Protein AF-A0A968A1I9-F1 (afdb_monomer)

Structure (mmCIF, N/CA/C/O backbone):
data_AF-A0A968A1I9-F1
#
_entry.id   AF-A0A968A1I9-F1
#
loop_
_atom_site.group_PDB
_atom_site.id
_atom_site.type_symbol
_atom_site.label_atom_id
_atom_site.label_alt_id
_atom_site.label_comp_id
_atom_site.label_asym_id
_atom_site.label_entity_id
_atom_site.label_seq_id
_atom_site.pdbx_PDB_ins_code
_atom_site.Cartn_x
_atom_site.Cartn_y
_atom_site.Cartn_z
_atom_site.occupancy
_atom_site.B_iso_or_equiv
_atom_site.auth_seq_id
_atom_site.auth_comp_id
_atom_site.auth_asym_id
_atom_site.auth_atom_id
_atom_site.pdbx_PDB_model_num
ATOM 1 N N . ALA A 1 1 ? 22.512 3.828 -12.205 1.00 35.53 1 ALA A N 1
ATOM 2 C CA . ALA A 1 1 ? 23.834 3.437 -11.680 1.00 35.53 1 ALA A CA 1
ATOM 3 C C . ALA A 1 1 ? 23.942 1.925 -11.796 1.00 35.53 1 ALA A C 1
ATOM 5 O O . ALA A 1 1 ? 22.990 1.254 -11.426 1.00 35.53 1 ALA A O 1
ATOM 6 N N . ASN A 1 2 ? 25.028 1.407 -12.375 1.00 35.09 2 ASN A N 1
ATOM 7 C CA . ASN A 1 2 ? 25.265 -0.034 -12.492 1.00 35.09 2 ASN A CA 1
ATOM 8 C C . ASN A 1 2 ? 25.607 -0.588 -11.109 1.00 35.09 2 ASN A C 1
ATOM 10 O O . ASN A 1 2 ? 26.749 -0.476 -10.666 1.00 35.09 2 ASN A O 1
ATOM 14 N N . ILE A 1 3 ? 24.606 -1.128 -10.423 1.00 47.78 3 ILE A N 1
ATOM 15 C CA . ILE A 1 3 ? 24.802 -1.888 -9.193 1.00 47.78 3 ILE A CA 1
ATOM 16 C C . ILE A 1 3 ? 25.063 -3.329 -9.633 1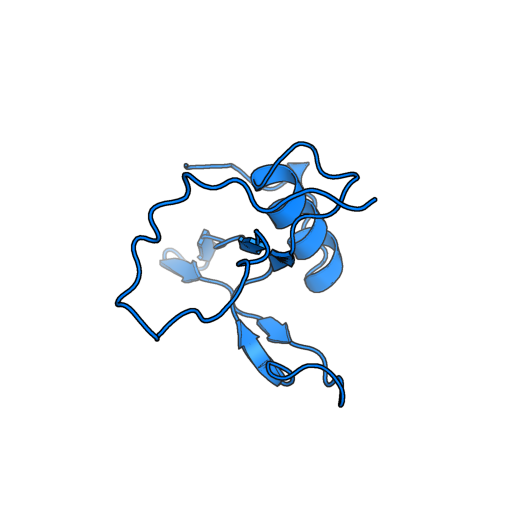.00 47.78 3 ILE A C 1
ATOM 18 O O . ILE A 1 3 ? 24.287 -3.898 -10.392 1.00 47.78 3 ILE A O 1
ATOM 22 N N . GLN A 1 4 ? 26.220 -3.862 -9.249 1.00 36.66 4 GLN A N 1
ATOM 23 C CA . GLN A 1 4 ? 26.579 -5.261 -9.480 1.00 36.66 4 GLN A CA 1
ATOM 24 C C . GLN A 1 4 ? 25.602 -6.159 -8.692 1.00 36.66 4 GLN A C 1
ATOM 26 O O . GLN A 1 4 ? 25.337 -5.831 -7.531 1.00 36.66 4 GLN A O 1
ATOM 31 N N . PRO A 1 5 ? 25.111 -7.274 -9.265 1.00 45.34 5 PRO A N 1
ATOM 32 C CA . PRO A 1 5 ? 24.279 -8.238 -8.552 1.00 45.34 5 PRO A CA 1
ATOM 33 C C . PRO A 1 5 ? 24.982 -8.678 -7.273 1.00 45.34 5 PRO A C 1
ATOM 35 O O . PRO A 1 5 ? 26.098 -9.203 -7.324 1.00 45.34 5 PRO A O 1
ATOM 38 N N . ASN A 1 6 ? 24.353 -8.453 -6.122 1.00 48.69 6 ASN A N 1
ATOM 39 C CA . ASN A 1 6 ? 24.879 -8.933 -4.852 1.00 48.69 6 ASN A CA 1
ATOM 40 C C . ASN A 1 6 ? 24.820 -10.474 -4.868 1.00 48.69 6 ASN A C 1
ATOM 42 O O . ASN A 1 6 ? 23.736 -11.048 -4.949 1.00 48.69 6 ASN A O 1
ATOM 46 N N . GLN A 1 7 ? 25.983 -11.132 -4.860 1.00 49.44 7 GLN A N 1
ATOM 47 C CA . GLN A 1 7 ? 26.162 -12.573 -5.126 1.00 49.44 7 GLN A CA 1
ATOM 48 C C . GLN A 1 7 ? 25.627 -13.506 -4.021 1.00 49.44 7 GLN A C 1
ATOM 50 O O . GLN A 1 7 ? 25.709 -14.719 -4.183 1.00 49.44 7 GLN A O 1
ATOM 55 N N . ASP A 1 8 ? 25.025 -12.974 -2.953 1.00 50.91 8 ASP A N 1
ATOM 56 C CA . ASP A 1 8 ? 24.671 -13.752 -1.756 1.00 50.91 8 ASP A CA 1
ATOM 57 C C . ASP A 1 8 ? 23.164 -13.742 -1.410 1.00 50.91 8 ASP A C 1
ATOM 59 O O . ASP A 1 8 ? 22.778 -14.135 -0.310 1.00 50.91 8 ASP A O 1
ATOM 63 N N . TYR A 1 9 ? 22.276 -13.300 -2.313 1.00 53.91 9 TYR A N 1
ATOM 64 C CA . TYR A 1 9 ? 20.829 -13.392 -2.065 1.00 53.91 9 TYR A CA 1
ATOM 65 C C . TYR A 1 9 ? 20.308 -14.803 -2.377 1.00 53.91 9 TYR A C 1
ATOM 67 O O . TYR A 1 9 ? 19.957 -15.122 -3.516 1.00 53.91 9 TYR A O 1
ATOM 75 N N . GLU A 1 10 ? 20.248 -15.658 -1.355 1.00 59.19 10 GLU A N 1
ATOM 76 C CA . GLU A 1 10 ? 19.581 -16.958 -1.444 1.00 59.19 10 GLU A CA 1
ATOM 77 C C . GLU A 1 10 ? 18.062 -16.732 -1.542 1.00 59.19 10 GLU A C 1
ATOM 79 O O . GLU A 1 10 ? 17.393 -16.340 -0.585 1.00 59.19 10 GLU A O 1
ATOM 84 N N . SER A 1 11 ? 17.519 -16.903 -2.747 1.00 59.22 11 SER A N 1
ATOM 85 C CA . SER A 1 11 ? 16.098 -16.682 -3.016 1.00 59.22 11 SER A CA 1
ATOM 86 C C . SER A 1 11 ? 15.242 -17.712 -2.262 1.00 59.22 11 SER A C 1
ATOM 88 O O . SER A 1 11 ? 15.444 -18.910 -2.464 1.00 59.22 11 SER A O 1
ATOM 90 N N . PRO A 1 12 ? 14.238 -17.302 -1.458 1.00 68.00 12 PRO A N 1
ATOM 91 C CA . PRO A 1 12 ? 13.340 -18.236 -0.771 1.00 68.00 12 PRO A CA 1
ATOM 92 C C . PRO A 1 12 ? 12.344 -18.934 -1.720 1.00 68.00 12 PRO A C 1
ATOM 94 O O . PRO A 1 12 ? 11.492 -19.704 -1.272 1.00 68.00 12 PRO A O 1
ATOM 97 N N . TYR A 1 13 ? 12.413 -18.659 -3.026 1.00 64.88 13 TYR A N 1
ATOM 98 C CA . TYR A 1 13 ? 11.508 -19.194 -4.041 1.00 64.88 13 TYR A CA 1
ATOM 99 C C . TYR A 1 13 ? 12.127 -20.390 -4.782 1.00 64.88 13 TYR A C 1
ATOM 101 O O . TYR A 1 13 ? 13.344 -20.424 -4.977 1.00 64.88 13 TYR A O 1
ATOM 109 N N . PRO A 1 14 ? 11.315 -21.360 -5.254 1.00 70.81 14 PRO A N 1
ATOM 110 C CA . PRO A 1 14 ? 11.831 -22.521 -5.970 1.00 70.81 14 PRO A CA 1
ATOM 111 C C . PRO A 1 14 ? 12.678 -22.122 -7.194 1.00 70.81 14 PRO A C 1
ATOM 113 O O . PRO A 1 14 ? 12.337 -21.153 -7.888 1.00 70.81 14 PRO A O 1
ATOM 116 N N . PRO A 1 15 ? 13.745 -22.879 -7.512 1.00 63.38 15 PRO A N 1
ATOM 117 C CA . PRO A 1 15 ? 14.574 -22.616 -8.683 1.00 63.38 15 PRO A CA 1
ATOM 118 C C . PRO A 1 15 ? 13.733 -22.528 -9.964 1.00 63.38 15 PRO A C 1
ATOM 120 O O . PRO A 1 15 ? 12.916 -23.405 -10.241 1.00 63.38 15 PRO A O 1
ATOM 123 N N . GLY A 1 16 ? 13.928 -21.464 -10.747 1.00 65.25 16 GLY A N 1
ATOM 124 C CA . GLY A 1 16 ? 13.206 -21.235 -12.005 1.00 65.25 16 GLY A CA 1
ATOM 125 C C . GLY A 1 16 ? 11.854 -20.521 -11.880 1.00 65.25 16 GLY A C 1
ATOM 126 O O . GLY A 1 16 ? 11.254 -20.224 -12.908 1.00 65.25 16 GLY A O 1
ATOM 127 N N . VAL A 1 17 ? 11.382 -20.205 -10.665 1.00 65.81 17 VAL A N 1
ATOM 128 C CA . VAL A 1 17 ? 10.157 -19.400 -10.457 1.00 65.81 17 VAL A CA 1
ATOM 129 C C . VAL A 1 17 ? 10.441 -17.905 -10.596 1.00 65.81 17 VAL A C 1
ATOM 131 O O . VAL A 1 17 ? 9.659 -17.172 -11.197 1.00 65.81 17 VAL A O 1
ATOM 134 N N . VAL A 1 18 ? 11.587 -17.460 -10.081 1.00 60.25 18 VAL A N 1
ATOM 135 C CA . VAL A 1 18 ? 12.090 -16.094 -10.241 1.00 60.25 18 VAL A CA 1
ATOM 136 C C . VAL A 1 18 ? 13.364 -16.176 -11.072 1.00 60.25 18 VAL A C 1
ATOM 138 O O . VAL A 1 18 ? 14.383 -16.684 -10.610 1.00 60.25 18 VAL A O 1
ATOM 141 N N . THR A 1 19 ? 13.300 -15.731 -12.325 1.00 55.81 19 THR A N 1
ATOM 142 C CA . THR A 1 19 ? 14.463 -15.665 -13.217 1.00 55.81 19 THR A CA 1
ATOM 143 C C . THR A 1 19 ? 14.903 -14.209 -13.353 1.00 55.81 19 THR A C 1
ATOM 145 O O . THR A 1 19 ? 14.211 -13.425 -14.000 1.00 55.81 19 THR A O 1
ATOM 148 N N . GLY A 1 20 ? 16.036 -13.847 -12.748 1.00 65.25 20 GLY A N 1
ATOM 149 C CA . GLY A 1 20 ? 16.602 -12.492 -12.781 1.00 65.25 20 GLY A CA 1
ATOM 150 C C . GLY A 1 20 ? 16.708 -11.844 -11.400 1.00 65.25 20 GLY A C 1
ATOM 151 O O . GLY A 1 20 ? 16.352 -12.447 -10.390 1.00 65.25 20 GLY A O 1
ATOM 152 N N . GLU A 1 21 ? 17.211 -10.612 -11.359 1.00 68.69 21 GLU A N 1
ATOM 153 C CA . GLU A 1 21 ? 17.217 -9.809 -10.136 1.00 68.69 21 GLU A CA 1
ATOM 154 C C . GLU A 1 21 ? 15.783 -9.397 -9.787 1.00 68.69 21 GLU A C 1
ATOM 156 O O . GLU A 1 21 ? 15.104 -8.728 -10.570 1.00 68.69 21 GLU A O 1
ATOM 161 N N . ALA A 1 22 ? 15.301 -9.811 -8.616 1.00 73.25 22 ALA A N 1
ATOM 162 C CA . ALA A 1 22 ? 14.003 -9.377 -8.127 1.00 73.25 22 ALA A CA 1
ATOM 163 C C . ALA A 1 22 ? 14.085 -7.903 -7.711 1.00 73.25 22 ALA A C 1
ATOM 165 O O . ALA A 1 22 ? 14.891 -7.534 -6.854 1.00 73.25 22 ALA A O 1
ATOM 166 N N . ARG A 1 23 ? 13.229 -7.056 -8.290 1.00 82.62 23 ARG A N 1
ATOM 167 C CA . ARG A 1 23 ? 13.067 -5.686 -7.799 1.00 82.62 23 ARG A CA 1
ATOM 168 C C . ARG A 1 23 ? 12.312 -5.736 -6.473 1.00 82.62 23 ARG A C 1
ATOM 170 O O . ARG A 1 23 ? 11.229 -6.314 -6.410 1.00 82.62 23 ARG A O 1
ATOM 177 N N . GLN A 1 24 ? 12.881 -5.137 -5.427 1.00 89.69 24 GLN A N 1
ATOM 178 C CA . GLN A 1 24 ? 12.188 -5.001 -4.148 1.00 89.69 24 GLN A CA 1
ATOM 179 C C . GLN A 1 24 ? 10.905 -4.187 -4.331 1.00 89.69 24 GLN A C 1
ATOM 181 O O . GLN A 1 24 ? 10.890 -3.182 -5.042 1.00 89.69 24 GLN A O 1
ATOM 186 N N . ALA A 1 25 ? 9.839 -4.642 -3.687 1.00 92.06 25 ALA A N 1
ATOM 187 C CA . ALA A 1 25 ? 8.526 -4.026 -3.705 1.00 92.06 25 ALA A CA 1
ATOM 188 C C . ALA A 1 25 ? 7.869 -4.215 -2.340 1.00 92.06 25 ALA A C 1
ATOM 190 O O . ALA A 1 25 ? 8.222 -5.139 -1.601 1.00 92.06 25 ALA A O 1
ATOM 191 N N . ALA A 1 26 ? 6.924 -3.342 -2.024 1.00 95.25 26 ALA A N 1
ATOM 192 C CA . ALA A 1 26 ? 6.182 -3.365 -0.778 1.00 95.25 26 ALA A CA 1
ATOM 193 C C . ALA A 1 26 ? 4.705 -3.078 -1.048 1.00 95.25 26 ALA A C 1
ATOM 195 O O . ALA A 1 26 ? 4.363 -2.351 -1.980 1.00 95.25 26 ALA A O 1
ATOM 196 N N . VAL A 1 27 ? 3.837 -3.671 -0.234 1.00 96.31 27 VAL A N 1
ATOM 197 C CA . VAL A 1 27 ? 2.390 -3.462 -0.295 1.00 96.31 27 VAL A CA 1
ATOM 198 C C . VAL A 1 27 ? 1.867 -3.089 1.080 1.00 96.31 27 VAL A C 1
ATOM 200 O O . VAL A 1 27 ? 2.370 -3.586 2.089 1.00 96.31 27 VAL A O 1
ATOM 203 N N . LEU A 1 28 ? 0.839 -2.248 1.113 1.00 97.06 28 LEU A N 1
ATOM 204 C CA . LEU A 1 28 ? 0.035 -2.010 2.301 1.00 97.06 28 LEU A CA 1
ATOM 205 C C . LEU A 1 28 ? -1.148 -2.983 2.284 1.00 97.06 28 LEU A C 1
ATOM 207 O O . LEU A 1 28 ? -1.839 -3.094 1.275 1.00 97.06 28 LEU A O 1
ATOM 211 N N . ILE A 1 29 ? -1.411 -3.666 3.400 1.00 97.19 29 ILE A N 1
ATOM 212 C CA . ILE A 1 29 ? -2.627 -4.473 3.596 1.00 97.19 29 ILE A CA 1
ATOM 213 C C . ILE A 1 29 ? -3.495 -3.740 4.625 1.00 97.19 29 ILE A C 1
ATOM 215 O O . ILE A 1 29 ? -3.266 -3.902 5.824 1.00 97.19 29 ILE A O 1
ATOM 219 N N . PRO A 1 30 ? -4.459 -2.899 4.202 1.00 95.38 30 PRO A N 1
ATOM 220 C CA . PRO A 1 30 ? -5.238 -2.097 5.135 1.00 95.38 30 PRO A CA 1
ATOM 221 C C . PRO A 1 30 ? -6.277 -2.960 5.849 1.00 95.38 30 PRO A C 1
ATOM 223 O O . PRO A 1 30 ? -7.104 -3.597 5.193 1.00 95.38 30 PRO A O 1
ATOM 226 N N . PHE A 1 31 ? -6.265 -2.931 7.180 1.00 96.25 31 PHE A N 1
ATOM 227 C CA . PHE A 1 31 ? -7.317 -3.494 8.025 1.00 96.25 31 PHE A CA 1
ATOM 228 C C . PHE A 1 31 ? -8.265 -2.363 8.419 1.00 96.25 31 PHE A C 1
ATOM 230 O O . PHE A 1 31 ? -7.893 -1.469 9.174 1.00 96.25 31 PHE A O 1
ATOM 237 N N . ILE A 1 32 ? -9.483 -2.383 7.885 1.00 95.06 32 ILE A N 1
ATOM 238 C CA . ILE A 1 32 ? -10.453 -1.298 8.044 1.00 95.06 32 ILE A CA 1
ATOM 239 C C . ILE A 1 32 ? -11.595 -1.778 8.947 1.00 95.06 32 ILE A C 1
ATOM 241 O O . ILE A 1 32 ? -12.316 -2.704 8.557 1.00 95.06 32 ILE A O 1
ATOM 245 N N . PRO A 1 33 ? -11.794 -1.174 10.131 1.00 94.69 33 PRO A N 1
ATOM 246 C CA . PRO A 1 33 ? -12.944 -1.472 10.969 1.00 94.69 33 PRO A CA 1
ATOM 247 C C . PRO A 1 33 ? -14.186 -0.786 10.385 1.00 94.69 33 PRO A C 1
ATOM 249 O O . PRO A 1 33 ? -14.228 0.436 10.238 1.00 94.69 33 PRO A O 1
ATOM 252 N N . MET A 1 34 ? -15.212 -1.561 10.041 1.00 94.88 34 MET A N 1
ATOM 253 C CA . MET A 1 34 ? -16.466 -1.044 9.494 1.00 94.88 34 MET A CA 1
ATOM 254 C C . MET A 1 34 ? -17.627 -1.944 9.915 1.00 94.88 34 MET A C 1
ATOM 256 O O . MET A 1 34 ? -17.560 -3.150 9.725 1.00 94.88 34 MET A O 1
ATOM 260 N N . GLN A 1 35 ? -18.706 -1.356 10.446 1.00 92.69 35 GLN A N 1
ATOM 261 C CA . GLN A 1 35 ? -19.917 -2.093 10.856 1.00 92.69 35 GLN A CA 1
ATOM 262 C C . GLN A 1 35 ? -19.615 -3.294 11.776 1.00 92.69 35 GLN A C 1
ATOM 264 O O . GLN A 1 35 ? -20.096 -4.392 11.536 1.00 92.69 35 GLN A O 1
ATOM 269 N N . ASP A 1 36 ? -18.801 -3.071 12.811 1.00 95.25 36 ASP A N 1
ATOM 270 C CA . ASP A 1 36 ? -18.376 -4.079 13.800 1.00 95.25 36 ASP A CA 1
ATOM 271 C C . ASP A 1 36 ? -17.506 -5.236 13.258 1.00 95.25 36 ASP A C 1
ATOM 273 O O . ASP A 1 36 ? -17.106 -6.106 14.031 1.00 95.25 36 ASP A O 1
ATOM 277 N N . ASP A 1 37 ? -17.120 -5.199 11.976 1.00 97.56 37 ASP A N 1
ATOM 278 C CA . ASP A 1 37 ? -16.274 -6.200 11.321 1.00 97.56 37 ASP A CA 1
ATOM 279 C C . ASP A 1 37 ? -14.981 -5.601 10.735 1.00 97.56 37 ASP A C 1
ATOM 281 O O . ASP A 1 37 ? -14.897 -4.425 10.358 1.00 97.56 37 ASP A O 1
ATOM 285 N N . TRP A 1 38 ? -13.954 -6.443 10.603 1.00 96.94 38 TRP A N 1
ATOM 286 C CA . TRP A 1 38 ? -12.700 -6.093 9.933 1.00 96.94 38 TRP A CA 1
ATOM 287 C C . TRP A 1 38 ? -12.762 -6.400 8.442 1.00 96.94 38 TRP A C 1
ATOM 289 O O . TRP A 1 38 ? -13.093 -7.510 8.029 1.00 96.94 38 TRP A O 1
ATOM 299 N N . HIS A 1 39 ? -12.367 -5.421 7.637 1.00 96.94 39 HIS A N 1
ATOM 300 C CA . HIS A 1 39 ? -12.346 -5.513 6.186 1.00 96.94 39 HIS A CA 1
ATOM 301 C C . HIS A 1 39 ? -10.929 -5.322 5.659 1.00 96.94 39 HIS A C 1
ATOM 303 O O . HIS A 1 39 ? -10.126 -4.607 6.255 1.00 96.94 39 HIS A O 1
ATOM 309 N N . ILE A 1 40 ? -10.644 -5.935 4.512 1.00 96.62 40 ILE A N 1
ATOM 310 C CA . ILE A 1 40 ? -9.400 -5.722 3.777 1.00 96.62 40 ILE A CA 1
ATOM 311 C C . ILE A 1 40 ? -9.720 -5.010 2.469 1.00 96.62 40 ILE A C 1
ATOM 313 O O . ILE A 1 40 ? -10.614 -5.424 1.726 1.00 96.62 40 ILE A O 1
ATOM 317 N N . LEU A 1 41 ? -8.978 -3.941 2.192 1.00 94.44 41 LEU A N 1
ATOM 318 C CA . LEU A 1 41 ? -9.119 -3.174 0.963 1.00 94.44 41 LEU A CA 1
ATOM 319 C C . LEU A 1 41 ? -8.256 -3.764 -0.153 1.00 94.44 41 LEU A C 1
ATOM 321 O O . LEU A 1 41 ? -7.073 -4.045 0.031 1.00 94.44 41 LEU A O 1
ATOM 325 N N . PHE A 1 42 ? -8.855 -3.876 -1.335 1.00 95.38 42 PHE A N 1
ATOM 326 C CA . PHE A 1 42 ? -8.161 -4.167 -2.582 1.00 95.38 42 PHE A CA 1
ATOM 327 C C . PHE A 1 42 ? -8.377 -3.032 -3.575 1.00 95.38 42 PHE A C 1
ATOM 329 O O . PHE A 1 42 ? -9.419 -2.374 -3.569 1.00 95.38 42 PHE A O 1
ATOM 336 N N . ILE A 1 43 ? -7.419 -2.864 -4.477 1.00 92.12 43 ILE A N 1
ATOM 337 C CA . ILE A 1 43 ? -7.517 -1.960 -5.617 1.00 92.12 43 ILE A CA 1
ATOM 338 C C . ILE A 1 43 ? -7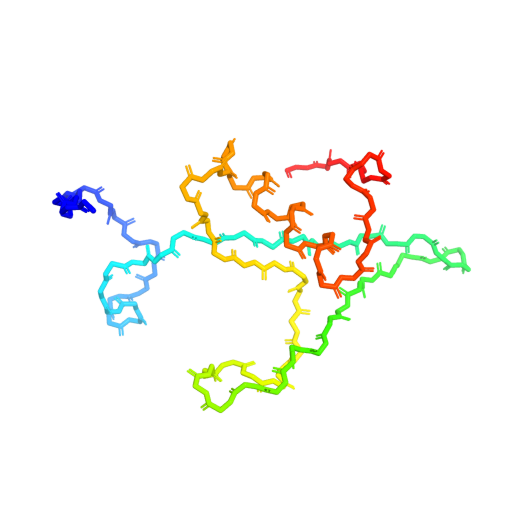.632 -2.747 -6.911 1.00 92.12 43 ILE A C 1
ATOM 340 O O . ILE A 1 43 ? -7.230 -3.909 -7.013 1.00 92.12 43 ILE A O 1
ATOM 344 N N . ARG A 1 44 ? -8.146 -2.075 -7.937 1.00 89.00 44 ARG A N 1
ATOM 345 C CA . ARG A 1 44 ? -7.992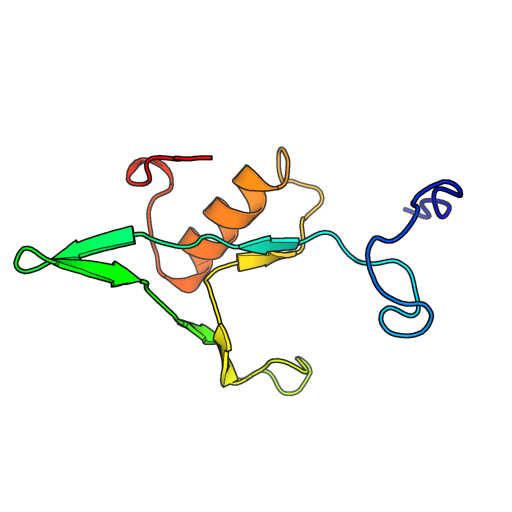 -2.513 -9.317 1.00 89.00 44 ARG A CA 1
ATOM 346 C C . ARG A 1 44 ? -6.928 -1.640 -9.960 1.00 89.00 44 ARG A C 1
ATOM 348 O O . ARG A 1 44 ? -7.166 -0.448 -10.143 1.00 89.00 44 ARG A O 1
ATOM 355 N N . ARG A 1 45 ? -5.782 -2.227 -10.312 1.00 79.75 45 ARG A N 1
ATOM 356 C CA . ARG A 1 45 ? -4.686 -1.472 -10.935 1.00 79.75 45 ARG A CA 1
ATOM 357 C C . ARG A 1 45 ? -5.157 -0.821 -12.233 1.00 79.75 45 ARG A C 1
ATOM 359 O O . ARG A 1 45 ? -5.902 -1.431 -13.010 1.00 79.75 45 ARG A O 1
ATOM 366 N N . THR A 1 46 ? -4.718 0.410 -12.467 1.00 69.12 46 THR A N 1
ATOM 367 C CA . THR A 1 46 ? -5.035 1.193 -13.665 1.00 69.12 46 THR A CA 1
ATOM 368 C C . THR A 1 46 ? -4.675 0.433 -14.941 1.00 69.12 46 THR A C 1
ATOM 370 O O . THR A 1 46 ? -3.754 -0.394 -14.973 1.00 69.12 46 THR A O 1
ATOM 373 N N . HIS A 1 47 ? -5.445 0.671 -16.011 1.00 59.69 47 HIS A N 1
ATOM 374 C CA . HIS A 1 47 ? -5.171 0.001 -17.273 1.00 59.69 47 HIS A CA 1
ATOM 375 C C . HIS A 1 47 ? -3.937 0.623 -17.946 1.00 59.69 47 HIS A C 1
ATOM 377 O O . HIS A 1 47 ? -4.018 1.754 -18.414 1.00 59.69 47 HIS A O 1
ATOM 383 N N . ASN A 1 48 ? -2.808 -0.084 -17.976 1.00 66.25 48 ASN A N 1
ATOM 384 C CA . ASN A 1 48 ? -1.586 0.317 -18.653 1.00 66.25 48 ASN A CA 1
ATOM 385 C C . ASN A 1 48 ? -1.181 -0.823 -19.606 1.00 66.25 48 ASN A C 1
ATOM 387 O O . ASN A 1 48 ? -0.874 -1.915 -19.125 1.00 66.25 48 ASN A O 1
ATOM 391 N N . PRO A 1 49 ? -1.191 -0.593 -20.932 1.00 63.66 49 PRO A N 1
ATOM 392 C CA . PRO A 1 49 ? -0.845 -1.603 -21.933 1.00 63.66 49 PRO A CA 1
ATOM 393 C C . PRO A 1 49 ? 0.544 -2.230 -21.755 1.00 63.66 49 PRO A C 1
ATOM 395 O O . PRO A 1 49 ? 0.740 -3.374 -22.162 1.00 63.66 49 PRO A 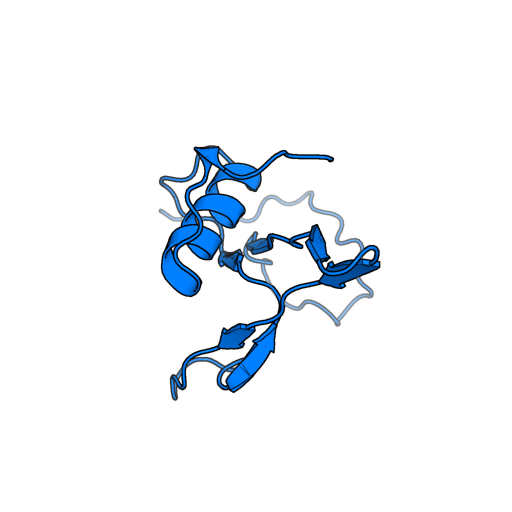O 1
ATOM 398 N N . ASP A 1 50 ? 1.480 -1.507 -21.135 1.00 71.06 50 ASP A N 1
ATOM 399 C CA . ASP A 1 50 ? 2.859 -1.957 -20.917 1.00 71.06 50 ASP A CA 1
ATOM 400 C C . ASP A 1 50 ? 3.068 -2.617 -19.535 1.00 71.06 50 ASP A C 1
ATOM 402 O O . ASP A 1 50 ? 4.147 -3.143 -19.255 1.00 71.06 50 ASP A O 1
ATOM 406 N N . ASP A 1 51 ? 2.045 -2.629 -18.665 1.00 66.06 51 ASP A N 1
ATOM 407 C CA . ASP A 1 51 ? 2.082 -3.290 -17.353 1.00 66.06 51 ASP A CA 1
ATOM 408 C C . ASP A 1 51 ? 1.393 -4.662 -17.420 1.00 66.06 51 ASP A C 1
ATOM 410 O O . ASP A 1 51 ? 0.183 -4.797 -17.617 1.00 66.06 51 ASP A O 1
ATOM 414 N N . ARG A 1 52 ? 2.175 -5.716 -17.183 1.00 60.59 52 ARG A N 1
ATOM 415 C CA . ARG A 1 52 ? 1.724 -7.113 -17.225 1.00 60.59 52 ARG A CA 1
ATOM 416 C C . ARG A 1 52 ? 0.688 -7.463 -16.143 1.00 60.59 52 ARG A C 1
ATOM 418 O O . ARG A 1 52 ? 0.025 -8.493 -16.258 1.00 60.59 52 ARG A O 1
ATOM 425 N N . HIS A 1 53 ? 0.546 -6.634 -15.110 1.00 60.91 53 HIS A N 1
ATOM 426 C CA . HIS A 1 53 ? -0.405 -6.806 -14.002 1.00 60.91 53 HIS A CA 1
ATOM 427 C C . HIS A 1 53 ? -1.591 -5.840 -14.072 1.00 60.91 53 HIS A C 1
ATOM 429 O O . HIS A 1 53 ? -2.394 -5.726 -13.143 1.00 60.91 53 HIS A O 1
ATOM 435 N N . SER A 1 54 ? -1.722 -5.148 -15.197 1.00 67.75 54 SER A N 1
ATOM 436 C CA . SER A 1 54 ? -2.756 -4.160 -15.407 1.00 67.75 54 SER A CA 1
ATOM 437 C C . SER A 1 54 ? -4.180 -4.723 -15.269 1.00 67.75 54 SER A C 1
ATOM 439 O O . SER A 1 54 ? -4.516 -5.781 -15.803 1.00 67.75 54 SER A O 1
ATOM 441 N N . GLY A 1 55 ? -5.051 -3.995 -14.561 1.00 72.56 55 GLY A N 1
ATOM 442 C CA . GLY A 1 55 ? -6.457 -4.357 -14.372 1.00 72.56 55 GLY A CA 1
ATOM 443 C C . GLY A 1 55 ? -6.720 -5.483 -13.367 1.00 72.56 55 GLY A C 1
ATOM 444 O O . GLY A 1 55 ? -7.894 -5.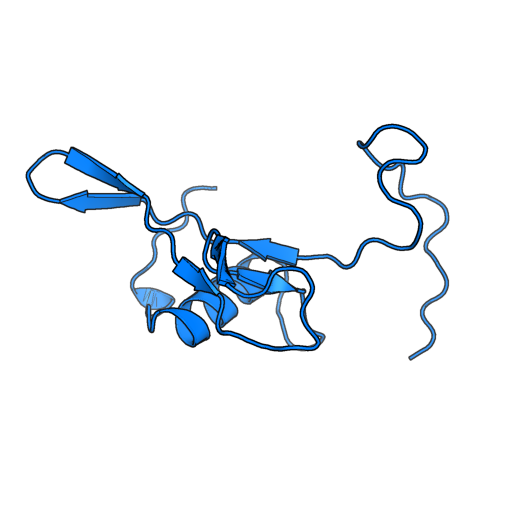805 -13.153 1.00 72.56 55 GLY A O 1
ATOM 445 N N . GLN A 1 56 ? -5.677 -6.063 -12.762 1.00 83.44 56 GLN A N 1
ATOM 446 C CA . GLN A 1 56 ? -5.786 -7.103 -11.738 1.00 83.44 56 GLN A CA 1
ATOM 447 C C . GLN A 1 56 ? -6.205 -6.519 -10.382 1.00 83.44 56 GLN A C 1
ATOM 449 O O . GLN A 1 56 ? -5.972 -5.342 -10.091 1.00 83.44 56 GLN A O 1
ATOM 454 N N . VAL A 1 57 ? -6.835 -7.367 -9.565 1.00 89.25 57 VAL A N 1
ATOM 455 C CA . VAL A 1 57 ? -7.081 -7.089 -8.146 1.00 89.25 57 VAL A CA 1
ATOM 456 C C . VAL A 1 57 ? -5.752 -7.218 -7.408 1.00 89.25 57 VAL A C 1
ATOM 458 O O . VAL A 1 57 ? -5.075 -8.237 -7.547 1.00 89.25 57 VAL A O 1
ATOM 461 N N . ALA A 1 58 ? -5.381 -6.193 -6.649 1.00 91.81 58 ALA A N 1
ATOM 462 C CA . ALA A 1 58 ? -4.118 -6.129 -5.923 1.00 91.81 58 ALA A CA 1
ATOM 463 C C . ALA A 1 58 ? -4.291 -5.414 -4.578 1.00 91.81 58 ALA A C 1
ATOM 465 O O . ALA A 1 58 ? -5.299 -4.746 -4.342 1.00 91.81 58 ALA A O 1
ATOM 466 N N . PHE A 1 59 ? -3.292 -5.545 -3.710 1.00 96.12 59 PHE A N 1
ATOM 467 C CA . PHE A 1 59 ? -3.108 -4.606 -2.608 1.00 96.12 59 PHE A CA 1
ATOM 468 C C . PHE A 1 59 ? -2.474 -3.310 -3.124 1.00 96.12 59 PHE A C 1
ATOM 470 O O . PHE A 1 59 ? -1.726 -3.384 -4.104 1.00 96.12 59 PHE A O 1
ATOM 477 N N . PRO A 1 60 ? -2.751 -2.156 -2.485 1.00 95.06 60 PRO A N 1
ATOM 478 C CA . PRO A 1 60 ? -2.012 -0.934 -2.756 1.00 95.06 60 PRO A CA 1
ATOM 479 C C . PRO A 1 60 ? -0.518 -1.147 -2.535 1.00 95.06 60 PRO A C 1
ATOM 481 O O . PRO A 1 60 ? -0.120 -1.768 -1.543 1.00 95.06 60 PRO A O 1
ATOM 484 N N . GLY A 1 61 ? 0.309 -0.648 -3.442 1.00 94.75 61 GLY A N 1
ATOM 485 C CA . GLY A 1 61 ? 1.747 -0.833 -3.342 1.00 94.75 61 GLY A CA 1
ATOM 486 C C . GLY A 1 61 ? 2.470 -0.883 -4.673 1.00 94.75 61 GLY A C 1
ATOM 487 O O . GLY A 1 61 ? 1.888 -0.935 -5.758 1.00 94.75 61 GLY A O 1
ATOM 488 N N . GLY A 1 62 ? 3.788 -0.950 -4.568 1.00 93.12 62 GLY A N 1
ATOM 489 C CA . GLY A 1 62 ? 4.655 -0.798 -5.715 1.00 93.12 62 GLY A CA 1
ATOM 490 C C . GLY A 1 62 ? 6.106 -1.096 -5.401 1.00 93.12 62 GLY A C 1
ATOM 491 O O . GLY A 1 62 ? 6.467 -1.647 -4.357 1.00 93.12 62 GLY A O 1
ATOM 492 N N . ALA A 1 63 ? 6.945 -0.801 -6.381 1.00 93.50 63 ALA A N 1
ATOM 493 C CA . ALA A 1 63 ? 8.359 -1.087 -6.290 1.00 93.50 63 ALA A CA 1
ATOM 494 C C . ALA A 1 63 ? 9.078 -0.031 -5.445 1.00 93.50 63 ALA A C 1
ATOM 496 O O . ALA A 1 63 ? 8.742 1.145 -5.502 1.00 93.50 63 ALA A O 1
ATOM 497 N N . LEU A 1 64 ? 10.125 -0.446 -4.731 1.00 94.88 64 LEU A N 1
ATOM 498 C CA . LEU A 1 64 ? 11.004 0.479 -4.025 1.00 94.88 64 LEU A CA 1
ATOM 499 C C . LEU A 1 64 ? 11.665 1.435 -5.033 1.00 94.88 64 LEU A C 1
ATOM 501 O O . LEU A 1 64 ? 12.145 1.008 -6.100 1.00 94.88 64 LEU A O 1
ATOM 505 N N . GLU A 1 65 ? 11.691 2.719 -4.696 1.00 94.19 65 GLU A N 1
ATOM 506 C CA . GLU A 1 65 ? 12.319 3.787 -5.467 1.00 94.19 65 GLU A CA 1
ATOM 507 C C . GLU A 1 65 ? 13.545 4.373 -4.748 1.00 94.19 65 GLU A C 1
ATOM 509 O O . GLU A 1 65 ? 13.662 4.270 -3.528 1.00 94.19 65 GLU A O 1
ATOM 514 N N . PRO A 1 66 ? 14.489 5.015 -5.471 1.00 92.31 66 PRO A N 1
ATOM 515 C CA . PRO A 1 66 ? 15.707 5.563 -4.865 1.00 92.31 66 PRO A CA 1
ATOM 516 C C . PRO A 1 66 ? 15.488 6.626 -3.778 1.00 92.31 66 PRO A C 1
ATOM 518 O O . PRO A 1 66 ? 16.431 6.930 -3.051 1.00 92.31 66 PRO A O 1
ATOM 521 N N . GLY A 1 67 ? 14.300 7.234 -3.715 1.00 91.25 67 GLY A N 1
ATOM 522 C CA . GLY A 1 67 ? 13.947 8.246 -2.716 1.00 91.25 67 GLY A CA 1
ATOM 523 C C . GLY A 1 67 ? 13.304 7.687 -1.447 1.00 91.25 67 GLY A C 1
ATOM 524 O O . GLY A 1 67 ? 13.197 8.424 -0.472 1.00 91.25 67 GLY A O 1
ATOM 525 N N . ASP A 1 68 ? 12.900 6.415 -1.451 1.00 94.62 68 ASP A N 1
ATOM 526 C CA . ASP A 1 68 ? 12.196 5.800 -0.330 1.00 94.62 68 ASP A CA 1
ATOM 527 C C . ASP A 1 68 ? 13.178 5.456 0.803 1.00 94.62 68 ASP A C 1
ATOM 529 O O . ASP A 1 68 ? 14.234 4.850 0.588 1.00 94.62 68 ASP A O 1
ATOM 533 N N . ASN A 1 69 ? 12.797 5.749 2.045 1.00 94.94 69 ASN A N 1
ATOM 534 C CA . ASN A 1 69 ? 13.560 5.404 3.249 1.00 94.94 69 ASN A CA 1
ATOM 535 C C . ASN A 1 69 ? 13.326 3.945 3.693 1.00 94.94 69 ASN A C 1
ATOM 537 O O . ASN A 1 69 ? 13.227 3.641 4.883 1.00 94.94 69 ASN A O 1
ATOM 541 N N . GLY A 1 70 ? 13.237 3.027 2.728 1.00 92.62 70 GLY A N 1
ATOM 542 C CA . GLY A 1 70 ? 12.966 1.605 2.936 1.00 92.62 70 GLY A CA 1
ATOM 543 C C . GLY A 1 70 ? 11.569 1.166 2.490 1.00 92.62 70 GLY A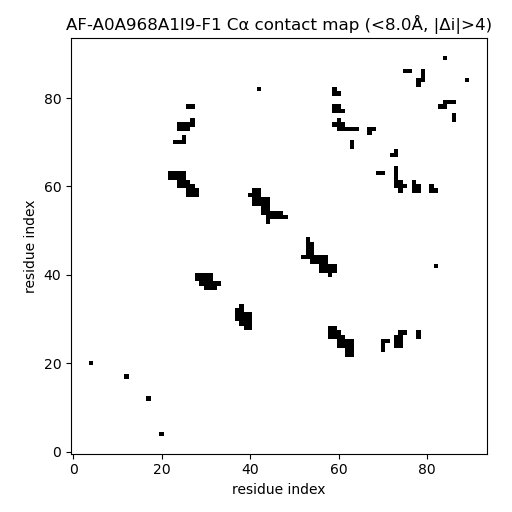 C 1
ATOM 544 O O . GLY A 1 70 ? 10.773 1.940 1.969 1.00 92.62 70 GLY A O 1
ATOM 545 N N . VAL A 1 71 ? 11.273 -0.122 2.692 1.00 94.56 71 VAL A N 1
ATOM 546 C CA . VAL A 1 71 ? 10.053 -0.770 2.169 1.00 94.56 71 VAL A CA 1
ATOM 547 C C . VAL A 1 71 ? 8.754 -0.221 2.765 1.00 94.56 71 VAL A C 1
ATOM 549 O O . VAL A 1 71 ? 7.739 -0.201 2.079 1.00 94.56 71 VAL A O 1
ATOM 552 N N . LEU A 1 72 ? 8.782 0.252 4.014 1.00 95.62 72 LEU A N 1
ATOM 553 C CA . LEU A 1 72 ? 7.611 0.846 4.660 1.00 95.62 72 LEU A CA 1
ATOM 554 C C . LEU A 1 72 ? 7.212 2.164 3.982 1.00 95.62 72 LEU A C 1
ATOM 556 O O . LEU A 1 72 ? 6.039 2.379 3.693 1.00 95.62 72 LEU A O 1
ATOM 560 N N . ASP A 1 73 ? 8.205 3.008 3.692 1.00 96.75 73 ASP A N 1
ATOM 561 C CA . ASP A 1 73 ? 8.019 4.299 3.026 1.00 96.75 73 ASP A CA 1
ATOM 562 C C . ASP A 1 73 ? 7.455 4.095 1.613 1.00 96.75 73 ASP A C 1
ATOM 564 O O . ASP A 1 73 ? 6.469 4.724 1.241 1.00 96.75 73 ASP A O 1
ATOM 568 N N . ALA A 1 74 ? 7.978 3.103 0.881 1.00 96.56 74 ALA A N 1
ATOM 569 C CA . ALA A 1 74 ? 7.446 2.719 -0.425 1.00 96.56 74 ALA A CA 1
ATOM 570 C C . ALA A 1 74 ? 5.969 2.297 -0.362 1.00 96.56 74 ALA A C 1
ATOM 572 O O . ALA A 1 74 ? 5.162 2.776 -1.151 1.00 96.56 74 ALA A O 1
ATOM 573 N N . ALA A 1 75 ? 5.585 1.430 0.583 1.00 96.94 75 ALA A N 1
ATOM 574 C CA . ALA A 1 75 ? 4.193 0.991 0.709 1.00 96.94 75 ALA A CA 1
ATOM 575 C C . ALA A 1 75 ? 3.237 2.150 1.040 1.00 96.94 75 ALA A C 1
ATOM 577 O O . ALA A 1 75 ? 2.138 2.210 0.491 1.00 96.94 75 ALA A O 1
ATOM 578 N N . LEU A 1 76 ? 3.652 3.070 1.919 1.00 97.19 76 LEU A N 1
ATOM 579 C CA . LEU A 1 76 ? 2.854 4.235 2.308 1.00 97.19 76 LEU A CA 1
ATOM 580 C C . LEU A 1 76 ? 2.740 5.259 1.175 1.00 97.19 76 LEU A C 1
ATOM 582 O O . LEU A 1 76 ? 1.638 5.740 0.911 1.00 97.19 76 LEU A O 1
ATOM 586 N N . ARG A 1 77 ? 3.847 5.557 0.481 1.00 97.31 77 ARG A N 1
ATOM 587 C CA . ARG A 1 77 ? 3.865 6.439 -0.694 1.00 97.31 77 ARG A CA 1
ATOM 588 C C . ARG A 1 77 ? 2.921 5.920 -1.776 1.00 97.31 77 ARG A C 1
ATOM 590 O O . ARG A 1 77 ? 2.041 6.651 -2.218 1.00 97.31 77 ARG A O 1
ATOM 597 N N . GLU A 1 78 ? 3.062 4.654 -2.154 1.00 96.44 78 GLU A N 1
ATOM 598 C CA . GLU A 1 78 ? 2.232 4.025 -3.188 1.00 96.44 78 GLU A CA 1
ATOM 599 C C . GLU A 1 78 ? 0.754 3.990 -2.779 1.00 96.44 78 GLU A C 1
ATOM 601 O O . GLU A 1 78 ? -0.117 4.351 -3.565 1.00 96.44 78 GLU A O 1
ATOM 606 N N . ALA A 1 79 ? 0.443 3.637 -1.526 1.00 96.12 79 ALA A N 1
ATOM 607 C CA . ALA A 1 79 ? -0.936 3.668 -1.046 1.00 96.12 79 ALA A CA 1
ATOM 608 C C . ALA A 1 79 ? -1.529 5.090 -1.083 1.00 96.12 79 ALA A C 1
ATOM 610 O O . ALA A 1 79 ? -2.684 5.270 -1.475 1.00 96.12 79 ALA A O 1
ATOM 611 N N . HIS A 1 80 ? -0.755 6.114 -0.720 1.00 96.81 80 HIS A N 1
ATOM 612 C CA . HIS A 1 80 ? -1.187 7.504 -0.848 1.00 96.81 80 HIS A CA 1
ATOM 613 C C . HIS A 1 80 ? -1.448 7.886 -2.317 1.00 96.81 80 HIS A C 1
ATOM 615 O O . HIS A 1 80 ? -2.466 8.506 -2.615 1.00 96.81 80 HI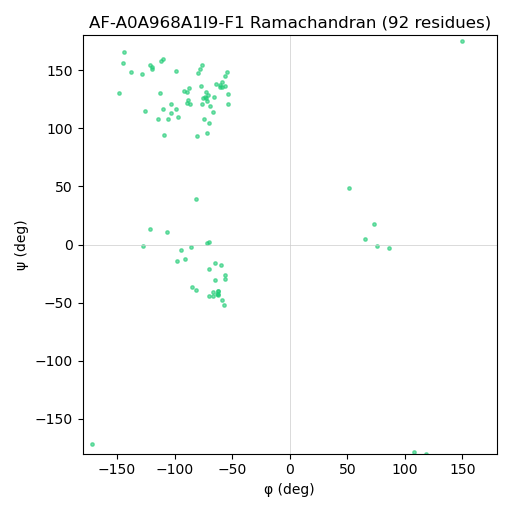S A O 1
ATOM 621 N N . GLU A 1 81 ? -0.591 7.477 -3.254 1.00 94.50 81 GLU A N 1
ATOM 622 C CA . GLU A 1 81 ? -0.769 7.744 -4.689 1.00 94.50 81 GLU A CA 1
ATOM 623 C C . GLU A 1 81 ? -1.980 7.011 -5.297 1.00 94.50 81 GLU A C 1
ATOM 625 O O . GLU A 1 81 ? -2.722 7.593 -6.093 1.00 94.50 81 GLU A O 1
ATOM 630 N N . GLU A 1 82 ? -2.205 5.747 -4.924 1.00 93.50 82 GLU A N 1
ATOM 631 C CA . GLU A 1 82 ? -3.226 4.889 -5.539 1.00 93.50 82 GLU A CA 1
ATOM 632 C C . GLU A 1 82 ? -4.626 5.068 -4.933 1.00 93.50 82 GLU A C 1
ATOM 634 O O . GLU A 1 82 ? -5.623 4.983 -5.658 1.00 93.50 82 GLU A O 1
ATOM 639 N N . ILE A 1 83 ? -4.725 5.292 -3.617 1.00 93.69 83 ILE A N 1
ATOM 640 C CA . ILE A 1 83 ? -6.011 5.386 -2.901 1.00 93.69 83 ILE A CA 1
ATOM 641 C C . ILE A 1 83 ? -6.175 6.654 -2.058 1.00 93.69 83 ILE A C 1
ATOM 643 O O . ILE A 1 83 ? -7.232 6.836 -1.455 1.00 93.69 83 ILE A O 1
ATOM 647 N N . GLY A 1 84 ? -5.176 7.541 -2.015 1.00 95.62 84 GLY A N 1
ATOM 648 C CA . GLY A 1 84 ? -5.273 8.820 -1.306 1.00 95.62 84 GLY A CA 1
ATOM 649 C C . GLY A 1 84 ? -5.234 8.711 0.218 1.00 95.62 84 GLY A C 1
ATOM 650 O O . GLY A 1 84 ? -5.673 9.638 0.894 1.00 95.62 84 GLY A O 1
ATOM 651 N N . VAL A 1 85 ? -4.762 7.590 0.778 1.00 94.81 85 VAL A N 1
ATOM 652 C CA . VAL A 1 85 ? -4.622 7.451 2.236 1.00 94.81 85 VAL A CA 1
ATOM 653 C C . VAL A 1 85 ? -3.470 8.324 2.727 1.00 94.81 85 VAL A C 1
ATOM 655 O O . VAL A 1 85 ? -2.365 8.233 2.197 1.00 94.81 85 VAL A O 1
ATOM 658 N N . ASN A 1 86 ? -3.696 9.165 3.738 1.00 96.75 86 ASN A N 1
ATOM 659 C CA . ASN A 1 86 ? -2.591 9.912 4.334 1.00 96.75 86 ASN A CA 1
ATOM 660 C C . ASN A 1 86 ? -1.737 8.950 5.168 1.00 96.75 86 ASN A C 1
ATOM 662 O O . ASN A 1 86 ? -2.293 8.240 6.007 1.00 96.75 86 ASN A O 1
ATOM 666 N N . PRO A 1 87 ? -0.401 8.948 5.016 1.00 95.31 87 PRO A N 1
ATOM 667 C CA . PRO A 1 87 ? 0.469 8.087 5.817 1.00 95.31 87 PRO A CA 1
ATOM 668 C C . PRO A 1 87 ? 0.306 8.278 7.332 1.00 95.31 87 PRO A C 1
ATOM 670 O O . PRO A 1 87 ? 0.487 7.333 8.090 1.00 95.31 87 PRO A O 1
ATOM 673 N N . GLU A 1 88 ? -0.069 9.483 7.770 1.00 96.12 88 GLU A N 1
ATOM 674 C CA . GLU A 1 88 ? -0.307 9.810 9.183 1.00 96.12 88 GLU A CA 1
ATOM 675 C C . GLU A 1 88 ? -1.574 9.153 9.762 1.00 96.12 88 GLU A C 1
ATOM 677 O O . GLU A 1 88 ? -1.664 8.979 10.975 1.00 96.12 88 GLU A O 1
ATOM 682 N N . ASP A 1 89 ? -2.526 8.753 8.911 1.00 95.00 89 ASP A N 1
ATOM 683 C CA . ASP A 1 89 ? -3.766 8.079 9.319 1.00 95.00 89 ASP A CA 1
ATOM 684 C C . ASP A 1 89 ? -3.585 6.550 9.444 1.00 95.00 89 ASP A C 1
ATOM 686 O O . ASP A 1 89 ? -4.525 5.832 9.795 1.00 95.00 89 ASP A O 1
ATOM 690 N N . VAL A 1 90 ? -2.390 6.028 9.136 1.00 95.88 90 VAL A N 1
ATOM 691 C CA . VAL A 1 90 ? -2.092 4.591 9.119 1.00 95.88 90 VAL A CA 1
ATOM 692 C C . VAL A 1 90 ? -1.303 4.188 10.364 1.00 95.88 90 VAL A C 1
ATOM 694 O O . VAL A 1 90 ? -0.180 4.634 10.586 1.00 95.88 90 VAL A O 1
ATOM 697 N N . GLU A 1 91 ? -1.855 3.261 11.149 1.00 96.75 91 GLU A N 1
ATOM 698 C CA . GLU A 1 91 ? -1.123 2.576 12.218 1.00 96.75 91 GLU A CA 1
ATOM 699 C C . GLU A 1 91 ? -0.424 1.320 11.672 1.00 96.75 91 GLU A C 1
ATOM 701 O O . GLU A 1 91 ? -1.062 0.435 11.098 1.00 96.75 91 GLU A O 1
ATOM 706 N N . ILE A 1 92 ? 0.895 1.228 11.862 1.00 95.81 92 ILE A N 1
ATOM 707 C CA . ILE A 1 92 ? 1.698 0.083 11.412 1.00 95.81 92 ILE A CA 1
ATOM 708 C C . ILE A 1 92 ? 1.738 -0.995 12.495 1.00 95.81 92 ILE A C 1
ATOM 710 O O . ILE A 1 92 ? 2.208 -0.753 13.605 1.00 95.81 92 ILE A O 1
ATOM 714 N N . LEU A 1 93 ? 1.284 -2.200 12.144 1.00 94.12 93 LEU A N 1
ATOM 715 C CA . LEU A 1 93 ? 1.192 -3.340 13.065 1.00 94.12 93 LEU A CA 1
ATOM 716 C C . LEU A 1 93 ? 2.376 -4.323 12.972 1.00 94.12 93 LEU A C 1
ATOM 718 O O . LEU A 1 93 ? 2.526 -5.161 13.863 1.00 94.12 93 LEU A O 1
ATOM 722 N N . GLY A 1 94 ? 3.200 -4.250 11.919 1.00 80.56 94 GLY A N 1
ATOM 723 C CA . GLY A 1 94 ? 4.336 -5.150 11.681 1.00 80.56 94 GLY A CA 1
ATOM 724 C C . GLY A 1 94 ? 5.124 -4.815 10.426 1.00 80.56 94 GLY A C 1
ATOM 725 O O . GLY A 1 94 ? 4.516 -4.247 9.492 1.00 80.56 94 GLY A O 1
#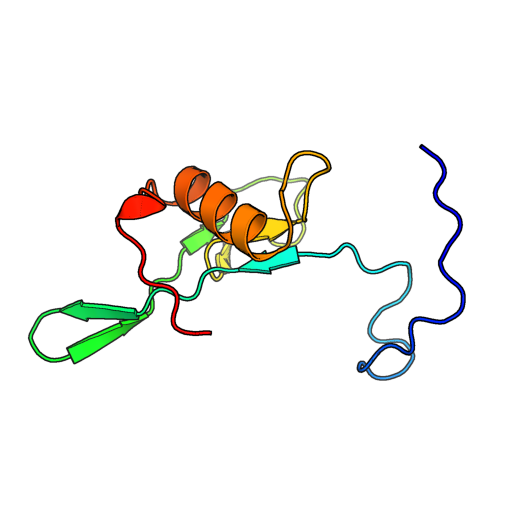

Secondary structure (DSSP, 8-state):
--PPP-TT---SSPTTTS-SPPPPEEE---EEEETTEEEE--EE----TT-TTTT-EE-SEEE--TT-SSHHHHHHHHHHHHH---GGGPPP--

pLDDT: mean 82.22, std 17.78, range [35.09, 97.56]

Nearest PDB structures (foldseek):
  5t3p-assembly1_A  TM=9.588E-01  e=2.340E-04  Homo sapiens
  5qgk-assembly1_A  TM=9.474E-01  e=8.413E-04  Homo sapiens

Solvent-accessible surface area (backbone atoms only — not comparable to full-atom values): 6217 Å² total; per-residue (Å²): 129,93,75,74,82,72,92,78,75,81,67,97,62,65,92,81,75,71,85,73,87,80,79,61,61,26,62,41,81,51,77,42,83,53,96,97,40,82,41,74,62,71,41,66,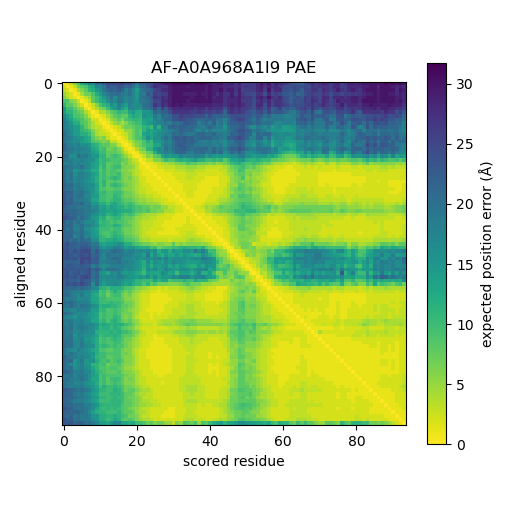42,66,85,40,97,90,43,95,66,44,58,37,82,38,56,38,42,40,62,61,52,99,85,43,89,46,57,68,47,24,9,39,53,33,25,28,74,76,71,64,48,58,64,88,80,57,86,85,90,124

Foldseek 3Di:
DDDDPPPPPPDPDPPPPDDDDDFAKAFDFDFDCDPNDTDTDWDQADADPPDPCHRHIGGQIDGDDPPAPDRVSRRQVRCCVRPVDHSVVDDDDD

Radius of gyration: 15.88 Å; Cα contacts (8 Å, |Δi|>4): 110; chains: 1; bounding box: 46×32×36 Å

Mean predicted aligned error: 9.43 Å

Sequence (94 aa):
ANIQPNQDYESPYPPGVVTGEARQAAVLIPFIPMQDDWHILFIRRTHNPDDRHSGQVAFPGGALEPGDNGVLDAALREAHEEIGVNPEDVEILG